Protein AF-A0A6N6PWF1-F1 (afdb_monomer_lite)

Structure (mmCIF, N/CA/C/O backbone):
data_AF-A0A6N6PWF1-F1
#
_entry.id   AF-A0A6N6PWF1-F1
#
loop_
_atom_site.group_PDB
_atom_site.id
_atom_site.type_symbol
_atom_site.label_atom_id
_atom_site.label_alt_id
_atom_site.label_comp_id
_atom_site.label_asym_id
_atom_site.label_entity_id
_atom_site.label_seq_id
_atom_site.pdbx_PDB_ins_code
_atom_site.Cartn_x
_atom_site.Cartn_y
_atom_site.Cartn_z
_atom_site.occupancy
_atom_site.B_iso_or_equiv
_atom_site.auth_seq_id
_atom_site.auth_comp_id
_atom_site.auth_asym_id
_atom_site.auth_atom_id
_atom_site.pdbx_PDB_model_num
ATOM 1 N N . MET A 1 1 ? 10.700 9.550 -13.044 1.00 58.59 1 MET A N 1
ATOM 2 C CA . MET A 1 1 ? 10.199 8.452 -12.197 1.00 58.59 1 MET A CA 1
ATOM 3 C C . MET A 1 1 ? 8.688 8.521 -12.229 1.00 58.59 1 MET A C 1
ATOM 5 O O . MET A 1 1 ? 8.140 9.507 -11.754 1.00 58.59 1 MET A O 1
ATOM 9 N N . THR A 1 2 ? 8.031 7.570 -12.882 1.00 67.88 2 THR A N 1
ATOM 10 C CA . THR A 1 2 ? 6.566 7.538 -12.965 1.00 67.88 2 THR A CA 1
ATOM 11 C C . THR A 1 2 ? 6.042 6.919 -11.675 1.00 67.88 2 THR A C 1
ATOM 13 O O . THR A 1 2 ? 6.423 5.797 -11.349 1.00 67.88 2 THR A O 1
ATOM 16 N N . SER A 1 3 ? 5.238 7.660 -10.914 1.00 82.81 3 SER A N 1
ATOM 17 C CA . SER A 1 3 ? 4.572 7.111 -9.731 1.00 82.81 3 SER A CA 1
ATOM 18 C C . SER A 1 3 ? 3.469 6.144 -10.168 1.00 82.81 3 SER A C 1
ATOM 20 O O . SER A 1 3 ? 2.778 6.437 -11.144 1.00 82.81 3 SER A O 1
ATOM 22 N N . LYS A 1 4 ? 3.328 5.004 -9.483 1.00 92.69 4 LYS A N 1
ATOM 23 C CA . LYS A 1 4 ? 2.253 4.024 -9.717 1.00 92.69 4 LYS A CA 1
ATOM 24 C C . LYS A 1 4 ? 1.341 3.961 -8.499 1.00 92.69 4 LYS A C 1
ATOM 26 O O . LYS A 1 4 ? 1.835 3.959 -7.369 1.00 92.69 4 LYS A O 1
ATOM 31 N N . LEU A 1 5 ? 0.033 3.871 -8.712 1.00 94.81 5 LEU A N 1
ATOM 32 C CA . LEU A 1 5 ? -0.915 3.623 -7.630 1.00 94.81 5 LEU A CA 1
ATOM 33 C C . LEU A 1 5 ? -0.865 2.154 -7.216 1.00 94.81 5 LEU A C 1
ATOM 35 O O . LEU A 1 5 ? -0.695 1.268 -8.051 1.00 94.81 5 LEU A O 1
ATOM 39 N N . PHE A 1 6 ? -1.081 1.866 -5.932 1.00 94.75 6 PHE A N 1
ATOM 40 C CA . PHE A 1 6 ? -1.164 0.474 -5.470 1.00 94.75 6 PHE A CA 1
ATOM 41 C C . PHE A 1 6 ? -2.307 -0.308 -6.139 1.00 94.75 6 PHE A C 1
ATOM 43 O O . PHE A 1 6 ? -2.179 -1.512 -6.357 1.00 94.75 6 PHE A O 1
ATOM 50 N N . SER A 1 7 ? -3.391 0.375 -6.523 1.00 93.56 7 SER A N 1
ATOM 51 C CA . SER A 1 7 ? -4.526 -0.202 -7.258 1.00 93.56 7 SER A CA 1
ATOM 52 C C . SER A 1 7 ? -4.176 -0.677 -8.673 1.00 93.56 7 SER A C 1
ATOM 54 O O . SER A 1 7 ? -4.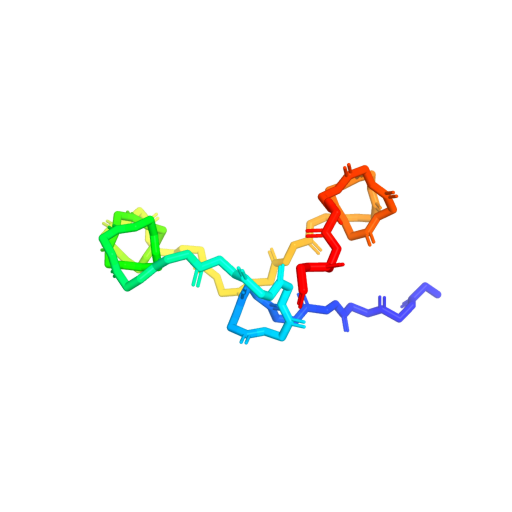920 -1.469 -9.244 1.00 93.56 7 SER A O 1
ATOM 56 N N . GLU A 1 8 ? -3.043 -0.242 -9.227 1.00 92.56 8 GLU A N 1
ATOM 57 C CA . GLU A 1 8 ? -2.569 -0.618 -10.565 1.00 92.56 8 GLU A CA 1
ATOM 58 C C . GLU A 1 8 ? -1.606 -1.817 -10.535 1.00 92.56 8 GLU A C 1
ATOM 60 O O . GLU A 1 8 ? -1.181 -2.295 -11.584 1.00 92.56 8 GLU A O 1
ATOM 65 N N . LEU A 1 9 ? -1.244 -2.312 -9.344 1.00 92.25 9 LEU A N 1
ATOM 66 C CA . LEU A 1 9 ? -0.211 -3.340 -9.162 1.00 92.25 9 LEU A CA 1
ATOM 67 C C . LEU A 1 9 ? -0.766 -4.766 -9.015 1.00 92.25 9 LEU A C 1
ATOM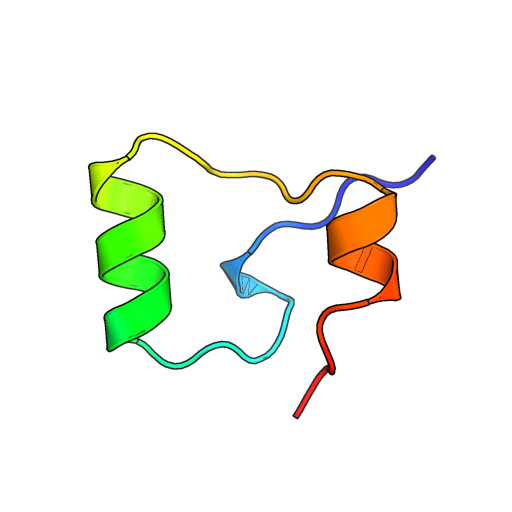 69 O O . LEU A 1 9 ? -0.055 -5.649 -8.550 1.00 92.25 9 LEU A O 1
ATOM 73 N N . GLY A 1 10 ? -2.031 -5.007 -9.373 1.00 89.12 10 GLY A N 1
ATOM 74 C CA . GLY A 1 10 ? -2.625 -6.354 -9.329 1.00 89.12 10 GLY A CA 1
ATOM 75 C C . GLY A 1 10 ? -2.749 -6.947 -7.917 1.00 89.12 10 GLY A C 1
ATOM 76 O O . GLY A 1 10 ? -2.776 -8.164 -7.748 1.00 89.12 10 GLY A O 1
ATOM 77 N N . LEU A 1 11 ? -2.802 -6.098 -6.885 1.00 92.31 11 LEU A N 1
ATOM 78 C CA . LEU A 1 11 ? -2.925 -6.518 -5.488 1.00 92.31 11 LEU A CA 1
ATOM 79 C C . LEU A 1 11 ? -4.351 -6.976 -5.157 1.00 92.31 11 LEU A C 1
ATOM 81 O O . LEU A 1 11 ? -5.335 -6.458 -5.686 1.00 92.31 11 LEU A O 1
ATOM 85 N N . SER A 1 12 ? -4.474 -7.920 -4.220 1.00 94.50 12 SER A N 1
ATOM 86 C CA . SER A 1 12 ? -5.785 -8.363 -3.739 1.00 94.50 12 SER A CA 1
ATOM 87 C C . SER A 1 12 ? -6.533 -7.236 -3.012 1.00 94.50 12 SER A C 1
ATOM 89 O O . SER A 1 12 ? -5.932 -6.338 -2.416 1.00 94.50 12 SER A O 1
ATOM 91 N N . ALA A 1 13 ? -7.866 -7.312 -2.995 1.00 95.00 13 ALA A N 1
ATOM 92 C CA . ALA A 1 13 ? -8.709 -6.311 -2.335 1.00 95.00 13 ALA A CA 1
ATOM 93 C C . ALA A 1 13 ? -8.423 -6.170 -0.825 1.00 95.00 13 ALA A C 1
ATOM 95 O O . ALA A 1 13 ? -8.543 -5.079 -0.269 1.00 95.00 13 ALA A O 1
ATOM 96 N N . GLU A 1 14 ? -8.021 -7.255 -0.156 1.00 97.25 14 GLU A N 1
ATOM 97 C CA . GLU A 1 14 ? -7.639 -7.225 1.259 1.00 97.25 14 GLU A CA 1
ATOM 98 C C . GLU A 1 14 ? -6.362 -6.406 1.485 1.00 97.25 14 GLU A C 1
ATOM 100 O O . GLU A 1 14 ? -6.318 -5.570 2.390 1.00 97.25 14 GLU A O 1
ATOM 105 N N . VAL A 1 15 ? -5.358 -6.582 0.617 1.00 95.31 15 VAL A N 1
ATOM 106 C CA . VAL A 1 15 ? -4.103 -5.820 0.668 1.00 95.31 15 VAL A CA 1
ATOM 107 C C . VAL A 1 15 ? -4.359 -4.345 0.362 1.00 95.31 15 VAL A C 1
ATOM 109 O O . VAL A 1 15 ? -3.904 -3.488 1.116 1.00 95.31 15 VAL A O 1
ATOM 112 N N . LEU A 1 16 ? -5.146 -4.034 -0.674 1.00 95.69 16 LEU A N 1
ATOM 113 C CA . LEU A 1 16 ? -5.513 -2.652 -1.007 1.00 95.69 16 LEU A CA 1
ATOM 114 C C . LEU A 1 16 ? -6.226 -1.948 0.156 1.00 95.69 16 LEU A C 1
ATOM 116 O O . LEU A 1 16 ? -5.906 -0.808 0.478 1.00 95.69 16 LEU A O 1
ATOM 120 N N . LYS A 1 17 ? -7.129 -2.644 0.857 1.00 97.44 17 LYS A N 1
ATOM 121 C CA . LYS A 1 17 ? -7.807 -2.108 2.047 1.00 97.44 17 LYS A CA 1
ATOM 122 C C . LYS A 1 17 ? -6.846 -1.847 3.209 1.00 97.44 17 LYS A C 1
ATOM 124 O O . LYS A 1 17 ? -7.062 -0.920 3.986 1.00 97.44 17 LYS A O 1
ATOM 129 N N . ALA A 1 18 ? -5.819 -2.676 3.383 1.00 98.06 18 ALA A N 1
ATOM 130 C CA . ALA A 1 18 ? -4.806 -2.454 4.411 1.00 98.06 18 ALA A CA 1
ATOM 131 C C . ALA A 1 18 ? -3.926 -1.240 4.079 1.00 98.06 18 ALA A C 1
ATOM 133 O O . ALA A 1 18 ? -3.649 -0.433 4.961 1.00 98.06 18 ALA A O 1
ATOM 134 N N . ILE A 1 19 ? -3.543 -1.091 2.811 1.00 96.50 19 ILE A N 1
ATOM 135 C CA . ILE A 1 19 ? -2.776 0.048 2.295 1.00 96.50 19 ILE A CA 1
ATOM 136 C C . ILE A 1 19 ? -3.547 1.363 2.499 1.00 96.50 19 ILE A C 1
ATOM 138 O O . ILE A 1 19 ? -2.994 2.313 3.050 1.00 96.50 19 ILE A O 1
ATOM 142 N N . ASP A 1 20 ? -4.840 1.380 2.163 1.00 96.44 20 ASP A N 1
ATOM 143 C CA . ASP A 1 20 ? -5.729 2.532 2.366 1.00 96.44 20 ASP A CA 1
ATOM 144 C C . ASP A 1 20 ? -5.851 2.921 3.851 1.00 96.44 20 ASP A C 1
ATOM 146 O O . ASP A 1 20 ? -5.692 4.082 4.219 1.00 96.44 20 ASP A O 1
ATOM 150 N N . LYS A 1 21 ? -6.002 1.939 4.752 1.00 98.12 21 LYS A N 1
ATOM 151 C CA . LYS A 1 21 ? -6.004 2.184 6.209 1.00 98.12 21 LYS A CA 1
ATOM 152 C C . LYS A 1 21 ? -4.710 2.809 6.733 1.00 98.12 21 LYS A C 1
ATOM 154 O O . LYS A 1 21 ? -4.743 3.471 7.768 1.00 98.12 21 LYS A O 1
ATOM 159 N N . LEU A 1 22 ? -3.583 2.555 6.071 1.00 97.25 22 LEU A N 1
ATOM 160 C CA . LEU A 1 22 ? -2.292 3.159 6.403 1.00 97.25 22 LEU A CA 1
ATOM 161 C C . LEU A 1 22 ? -2.126 4.557 5.781 1.00 97.25 22 LEU A C 1
ATOM 163 O O . LEU A 1 22 ? -1.168 5.249 6.117 1.00 97.25 22 LEU A O 1
ATOM 167 N N . GLY A 1 23 ? -3.051 4.984 4.914 1.00 96.75 23 GLY A N 1
ATOM 168 C CA . GLY A 1 23 ? -3.026 6.281 4.240 1.00 96.75 23 GLY A CA 1
ATOM 169 C C . GLY A 1 23 ? -2.043 6.350 3.072 1.00 96.75 23 GLY A C 1
ATOM 170 O O . GLY A 1 23 ? -1.587 7.436 2.720 1.00 96.75 23 GLY A O 1
ATOM 171 N N . PHE A 1 24 ? -1.672 5.205 2.492 1.00 96.00 24 PHE A N 1
ATOM 172 C CA . PHE A 1 24 ? -0.775 5.157 1.340 1.00 96.00 24 PHE A CA 1
AT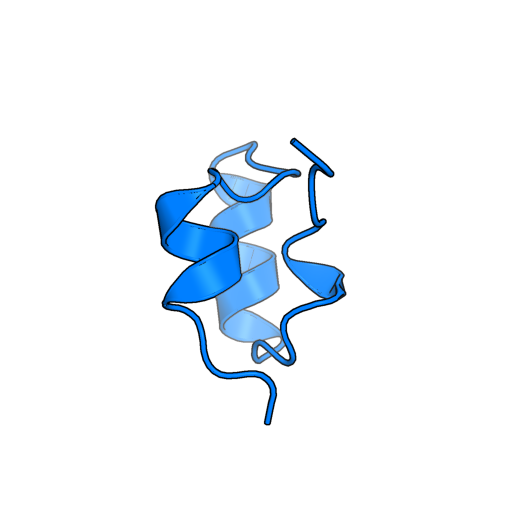OM 173 C C . PHE A 1 24 ? -1.567 5.031 0.036 1.00 96.00 24 PHE A C 1
ATOM 175 O O . PHE A 1 24 ? -2.390 4.138 -0.111 1.00 96.00 24 PHE A O 1
ATOM 182 N N . GLU A 1 25 ? -1.269 5.883 -0.944 1.00 92.00 25 GLU A N 1
ATOM 183 C CA . GLU A 1 25 ? -1.918 5.836 -2.267 1.00 92.00 25 GLU A CA 1
ATOM 184 C C . GLU A 1 25 ? -0.951 5.383 -3.370 1.00 92.00 25 GLU A C 1
ATOM 186 O O . GLU A 1 25 ? -1.305 4.605 -4.259 1.00 92.00 25 GLU A O 1
ATOM 191 N N . GLN A 1 26 ? 0.297 5.850 -3.292 1.00 95.38 26 GLN A N 1
ATOM 192 C CA . GLN A 1 26 ? 1.322 5.670 -4.316 1.00 95.38 26 GLN A CA 1
ATOM 193 C C . GLN A 1 26 ? 2.431 4.736 -3.837 1.00 95.38 26 GLN A C 1
ATOM 195 O O . GLN A 1 26 ? 2.944 4.874 -2.724 1.00 95.38 26 GLN A O 1
ATOM 200 N N . ALA A 1 27 ? 2.835 3.817 -4.709 1.00 94.62 27 ALA A N 1
ATOM 201 C CA . ALA A 1 27 ? 3.990 2.968 -4.491 1.00 94.62 27 ALA A CA 1
ATOM 202 C C . ALA A 1 27 ? 5.287 3.762 -4.704 1.00 94.62 27 ALA A C 1
ATOM 204 O O . ALA A 1 27 ? 5.424 4.536 -5.653 1.00 94.62 27 ALA A O 1
ATOM 205 N N . SER A 1 28 ? 6.278 3.531 -3.841 1.00 94.81 28 SER A N 1
ATOM 206 C CA . SER A 1 28 ? 7.641 4.025 -4.066 1.00 94.81 28 SER A CA 1
ATOM 207 C C . SER A 1 28 ? 8.264 3.375 -5.313 1.00 94.81 28 SER A C 1
ATOM 209 O O . SER A 1 28 ? 7.830 2.291 -5.712 1.00 94.81 28 SER A O 1
ATOM 211 N N . PRO A 1 29 ? 9.317 3.965 -5.913 1.00 93.56 29 PRO A N 1
ATOM 212 C CA . PRO A 1 29 ? 9.952 3.401 -7.105 1.00 93.56 29 PRO A CA 1
ATOM 213 C C . PRO A 1 29 ? 10.351 1.927 -6.948 1.00 93.56 29 PRO A C 1
ATOM 215 O O . PRO A 1 29 ? 10.015 1.108 -7.797 1.00 93.56 29 PRO A O 1
ATOM 218 N N . ILE A 1 30 ? 10.961 1.560 -5.813 1.00 93.75 30 ILE A N 1
ATOM 219 C CA . ILE A 1 30 ? 11.356 0.168 -5.561 1.00 93.75 30 ILE A CA 1
ATOM 220 C C . ILE A 1 30 ? 10.148 -0.770 -5.431 1.00 93.75 30 ILE A C 1
ATOM 222 O O . ILE A 1 30 ? 10.206 -1.910 -5.872 1.00 93.75 30 ILE A O 1
ATOM 226 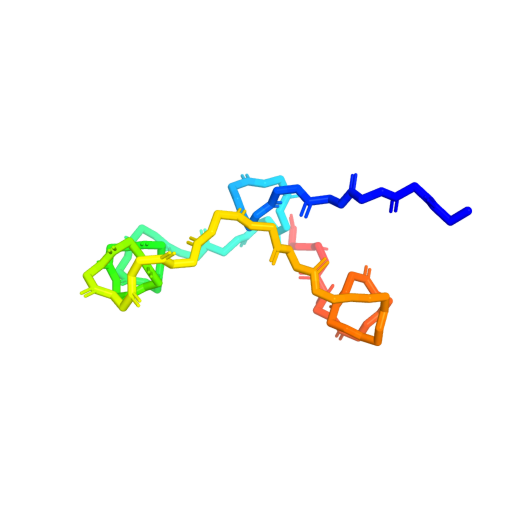N N . GLN A 1 31 ? 9.029 -0.299 -4.878 1.00 93.56 31 GLN A N 1
ATOM 227 C CA . GLN A 1 31 ? 7.798 -1.089 -4.776 1.00 93.56 31 GLN A CA 1
ATOM 228 C C . GLN A 1 31 ? 7.128 -1.259 -6.143 1.00 93.56 31 GLN A C 1
ATOM 230 O O . GLN A 1 31 ? 6.676 -2.350 -6.464 1.00 93.56 31 GLN A O 1
ATOM 235 N N . ALA A 1 32 ? 7.103 -0.212 -6.967 1.00 92.69 32 ALA A N 1
ATOM 236 C CA . ALA A 1 32 ? 6.547 -0.250 -8.318 1.00 92.69 32 ALA A CA 1
ATOM 237 C C . ALA A 1 32 ? 7.319 -1.177 -9.280 1.00 92.69 32 ALA A C 1
ATOM 239 O O . ALA A 1 32 ? 6.748 -1.620 -10.283 1.00 92.69 32 ALA A O 1
ATOM 240 N N .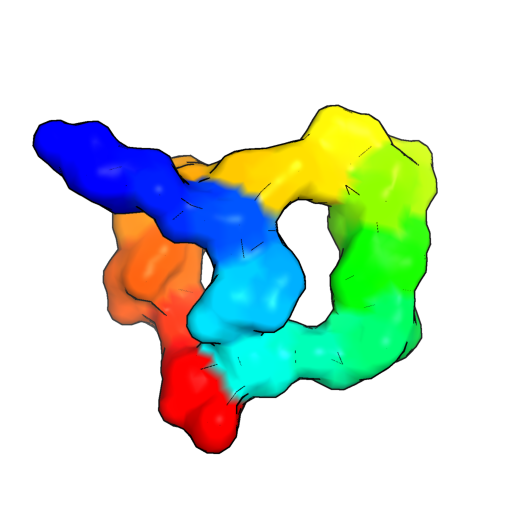 GLU A 1 33 ? 8.602 -1.422 -8.994 1.00 91.56 33 GLU A N 1
ATOM 241 C CA . GLU A 1 33 ? 9.480 -2.347 -9.721 1.00 91.56 33 GLU A CA 1
ATOM 242 C C 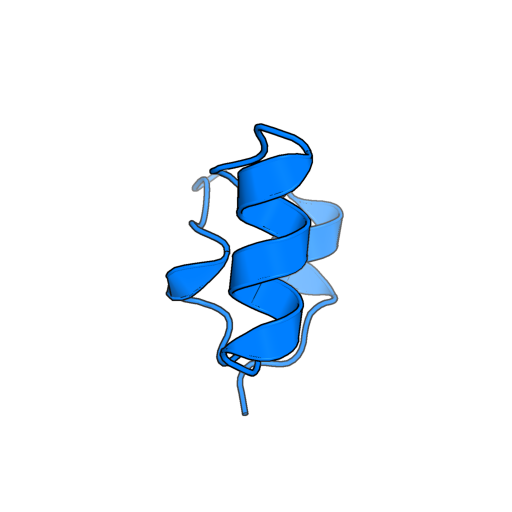. GLU A 1 33 ? 9.473 -3.768 -9.131 1.00 91.56 33 GLU A C 1
ATOM 244 O O . GLU A 1 33 ? 9.603 -4.733 -9.879 1.00 91.56 33 GLU A O 1
ATOM 249 N N . ALA A 1 34 ? 9.313 -3.912 -7.809 1.00 92.50 34 ALA A N 1
ATOM 250 C CA . ALA A 1 34 ? 9.385 -5.205 -7.127 1.00 92.50 34 ALA A CA 1
ATOM 251 C C . ALA A 1 34 ? 8.033 -5.917 -6.960 1.00 92.50 34 ALA A C 1
ATOM 253 O O . ALA A 1 34 ? 8.011 -7.143 -6.854 1.00 92.50 34 ALA A O 1
ATOM 254 N N . ILE A 1 35 ? 6.915 -5.185 -6.890 1.00 91.25 35 ILE A N 1
ATOM 255 C CA . ILE A 1 35 ? 5.582 -5.786 -6.765 1.00 91.25 35 ILE A CA 1
ATOM 256 C C . ILE A 1 35 ? 5.202 -6.402 -8.121 1.00 91.25 35 ILE A C 1
ATOM 258 O O . ILE A 1 35 ? 5.100 -5.667 -9.109 1.00 91.25 35 ILE A O 1
ATOM 262 N N . PRO A 1 36 ? 4.981 -7.727 -8.196 1.00 78.94 36 PRO A N 1
ATOM 263 C CA . PRO A 1 36 ? 4.573 -8.373 -9.433 1.00 78.94 36 PRO A CA 1
ATOM 264 C C . PRO A 1 36 ? 3.161 -7.933 -9.809 1.00 78.94 36 PRO A C 1
ATOM 266 O O . PRO A 1 36 ? 2.249 -8.009 -8.988 1.00 78.94 36 PRO A O 1
ATOM 269 N N . VAL A 1 37 ? 2.978 -7.531 -11.062 1.00 75.81 37 VAL A N 1
ATOM 270 C CA . VAL A 1 37 ? 1.646 -7.417 -11.662 1.00 75.81 37 VAL A CA 1
ATOM 271 C C . VAL A 1 37 ? 1.175 -8.828 -12.000 1.00 75.81 37 VAL A C 1
ATOM 273 O O . VAL A 1 37 ? 1.796 -9.497 -12.828 1.00 75.81 37 VAL A O 1
ATOM 276 N N . LEU A 1 38 ? 0.148 -9.291 -11.284 1.00 68.50 38 LEU A N 1
ATOM 277 C CA . LEU A 1 38 ? -0.536 -10.563 -11.536 1.00 68.50 38 LEU A CA 1
ATOM 278 C C . LEU A 1 38 ? -1.475 -10.469 -12.741 1.00 68.50 38 LEU A C 1
ATOM 280 O O . LEU A 1 38 ? -2.097 -9.396 -12.922 1.00 68.50 38 LEU A O 1
#

Radius of gyration: 9.4 Å; chains: 1; bounding box: 20×19×19 Å

Sequence (38 aa):
MTSKLFSELGLSAEVLKAIDKLGFEQASPIQAEAIPVL

Foldseek 3Di:
DDWDFPVQLQDDPVVVVVCVVVVHTTDDPVCSVPRHRD

pLDDT: mean 90.91, std 8.98, range [58.59, 98.12]

Secondary structure (DSSP, 8-state):
---EEGGGTT--HHHHHHHHHTT--EE-HHHHHHS---